Protein AF-A0A6G3WZG8-F1 (afdb_monomer)

Mean predicted aligned error: 3.59 Å

InterPro domains:
  IPR027417 P-loop containing nucleoside triphosphate hydrolase [G3DSA:3.40.50.300] (1-62)
  IPR027417 P-loop containing nucleoside triphosphate hydrolase [SSF52540] (2-53)

Organism: NCBI:txid2706086

Secondary structure (DSSP, 8-state):
-HHHHHH--S------S-HHHHHHH-SEEEEEETTEEEEEEEHHHHHH-HHHHHHTT--PPTT--GGGS-----

Structure (mmCIF, N/CA/C/O backbone):
data_AF-A0A6G3WZG8-F1
#
_entry.id   AF-A0A6G3WZG8-F1
#
loop_
_atom_site.group_PDB
_atom_site.id
_atom_site.type_symbol
_atom_site.label_atom_id
_atom_site.label_alt_id
_atom_site.label_comp_id
_atom_site.label_asym_id
_atom_site.label_entity_id
_atom_site.label_seq_id
_atom_site.pdbx_PDB_ins_code
_atom_site.Cartn_x
_atom_site.Cartn_y
_atom_site.Cartn_z
_atom_site.occupancy
_atom_site.B_iso_or_equiv
_atom_site.auth_seq_id
_atom_site.auth_comp_id
_atom_site.auth_asym_id
_atom_site.auth_atom_id
_atom_site.pdbx_PDB_model_num
ATOM 1 N N . LEU A 1 1 ? 2.436 10.968 14.746 1.00 72.00 1 LEU A N 1
ATOM 2 C CA . LEU A 1 1 ? 1.252 11.275 13.904 1.00 72.00 1 LEU A CA 1
ATOM 3 C C . LEU A 1 1 ? 0.439 10.010 13.632 1.00 72.00 1 LEU A C 1
ATOM 5 O O . LEU A 1 1 ? -0.759 10.030 13.875 1.00 72.00 1 LEU A O 1
ATOM 9 N N . ALA A 1 2 ? 1.096 8.919 13.221 1.00 78.75 2 ALA A N 1
ATOM 10 C CA . ALA A 1 2 ? 0.502 7.594 13.025 1.00 78.75 2 ALA A CA 1
ATOM 11 C C . ALA A 1 2 ? -0.449 7.150 14.152 1.00 78.75 2 ALA A C 1
ATOM 13 O O . ALA A 1 2 ? -1.580 6.770 13.878 1.00 78.75 2 ALA A O 1
ATOM 14 N N . ASP A 1 3 ? -0.043 7.283 15.417 1.00 83.00 3 ASP A N 1
ATOM 15 C CA . ASP A 1 3 ? -0.868 6.837 16.554 1.00 83.00 3 ASP A CA 1
ATOM 16 C C . ASP A 1 3 ? -2.171 7.621 16.710 1.00 83.00 3 ASP A C 1
ATOM 18 O O . ASP A 1 3 ? -3.198 7.051 17.067 1.00 83.00 3 ASP A O 1
ATOM 22 N N . ILE A 1 4 ? -2.154 8.914 16.378 1.00 86.75 4 ILE A N 1
ATOM 23 C CA . ILE A 1 4 ? -3.363 9.740 16.388 1.00 86.75 4 ILE A CA 1
ATOM 24 C C . ILE A 1 4 ? -4.319 9.220 15.317 1.00 86.75 4 ILE A C 1
ATOM 26 O O . ILE A 1 4 ? -5.474 8.947 15.620 1.00 86.75 4 ILE A O 1
ATOM 30 N N . LEU A 1 5 ? -3.823 9.017 14.093 1.00 85.31 5 LEU A N 1
ATOM 31 C CA . LEU A 1 5 ? -4.629 8.507 12.982 1.00 85.31 5 LEU A CA 1
ATOM 32 C C . LEU A 1 5 ? -5.197 7.112 13.270 1.00 85.31 5 LEU A C 1
ATOM 34 O O . LEU A 1 5 ? -6.352 6.865 12.949 1.00 85.31 5 LEU A O 1
ATOM 38 N N . ARG A 1 6 ? -4.429 6.239 13.934 1.00 83.56 6 ARG A N 1
ATOM 39 C CA . ARG A 1 6 ? -4.892 4.914 14.382 1.00 83.56 6 ARG A CA 1
ATOM 40 C C . ARG A 1 6 ? -5.959 4.980 15.478 1.00 83.56 6 ARG A C 1
ATOM 42 O O . ARG A 1 6 ? -6.784 4.081 15.560 1.00 83.56 6 ARG A O 1
ATOM 49 N N . SER A 1 7 ? -5.926 6.003 16.335 1.00 87.75 7 SER A N 1
ATOM 50 C CA . SER A 1 7 ? -6.884 6.153 17.442 1.00 87.75 7 SER A CA 1
ATOM 51 C C . SER A 1 7 ? -8.233 6.747 17.029 1.00 87.75 7 SER A C 1
ATOM 53 O O . SER A 1 7 ? -9.187 6.692 17.803 1.00 87.75 7 SER A O 1
ATOM 55 N N . LEU A 1 8 ? -8.311 7.348 15.840 1.00 88.94 8 LEU A N 1
ATOM 56 C CA . LEU A 1 8 ? -9.543 7.936 15.334 1.00 88.94 8 LEU A CA 1
ATOM 57 C C . LEU A 1 8 ? -10.439 6.838 14.753 1.00 88.94 8 LEU A C 1
ATOM 59 O O . LEU A 1 8 ? -10.066 6.176 13.790 1.00 88.94 8 LEU A O 1
ATOM 63 N N . ASP A 1 9 ? -11.647 6.697 15.293 1.00 88.19 9 ASP A N 1
ATOM 64 C CA . ASP A 1 9 ? -12.687 5.813 14.748 1.00 88.19 9 ASP A CA 1
ATOM 65 C C . ASP A 1 9 ? -13.395 6.478 13.554 1.00 88.19 9 ASP A C 1
ATOM 67 O O . ASP A 1 9 ? -14.560 6.872 13.608 1.00 88.19 9 ASP A O 1
ATOM 71 N N . VAL A 1 10 ? -12.632 6.724 12.487 1.00 92.00 10 VAL A N 1
ATOM 72 C CA . VAL A 1 10 ? -13.101 7.356 11.248 1.00 92.00 10 VAL A CA 1
ATOM 73 C C . VAL A 1 10 ? -12.453 6.695 10.040 1.00 92.00 10 VAL A C 1
ATOM 75 O O . VAL A 1 10 ? -11.354 6.148 10.110 1.00 92.00 10 VAL A O 1
ATOM 78 N N . THR A 1 11 ? -13.099 6.797 8.880 1.00 91.19 11 THR A N 1
ATOM 79 C CA . THR A 1 11 ? -12.465 6.394 7.623 1.00 91.19 11 THR A CA 1
ATOM 80 C C . THR A 1 11 ? -11.382 7.396 7.232 1.00 91.19 11 THR A C 1
ATOM 82 O O . THR A 1 11 ? -11.659 8.579 7.036 1.00 91.19 11 THR A O 1
ATOM 85 N N . VAL A 1 12 ? -10.150 6.914 7.068 1.00 91.06 12 VAL A N 1
ATOM 86 C CA . VAL A 1 12 ? -9.015 7.716 6.602 1.00 91.06 12 VAL A CA 1
ATOM 87 C C . VAL A 1 12 ? -8.769 7.448 5.120 1.00 91.06 12 VA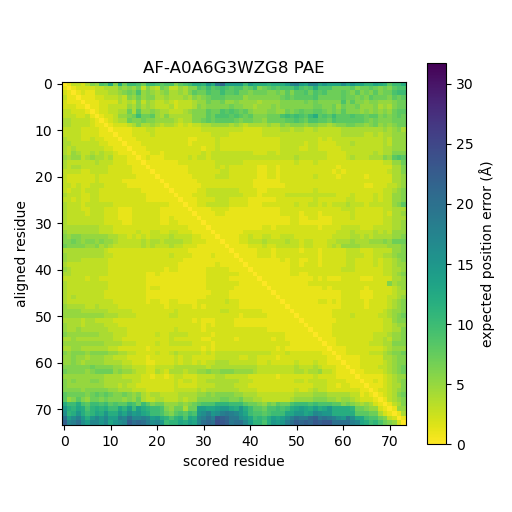L A C 1
ATOM 89 O O . VAL A 1 12 ? -8.497 6.318 4.721 1.00 91.06 12 VAL A O 1
ATOM 92 N N . LEU A 1 13 ? -8.818 8.505 4.308 1.00 94.19 13 LEU A N 1
ATOM 93 C CA . LEU A 1 13 ? -8.295 8.501 2.943 1.00 94.19 13 LEU A CA 1
ATOM 94 C C . LEU A 1 13 ? -6.957 9.245 2.938 1.00 94.19 13 LEU A C 1
ATOM 96 O O . LEU A 1 13 ? -6.925 10.463 3.106 1.00 94.19 13 LEU A O 1
ATOM 100 N N . MET A 1 14 ? -5.858 8.514 2.753 1.00 93.19 14 MET A N 1
ATOM 101 C CA . MET A 1 14 ? -4.513 9.085 2.719 1.00 93.19 14 MET A CA 1
ATOM 102 C C . MET A 1 14 ? -3.976 9.135 1.288 1.00 93.19 14 MET A C 1
ATOM 104 O O . MET A 1 14 ? -3.995 8.136 0.575 1.00 93.19 14 MET A O 1
ATOM 108 N N . VAL A 1 15 ? -3.445 10.294 0.895 1.00 95.50 15 VAL A N 1
ATOM 109 C CA . VAL A 1 15 ? -2.664 10.465 -0.334 1.00 95.50 15 VAL A CA 1
ATOM 110 C C . VAL A 1 15 ? -1.248 10.827 0.078 1.00 95.50 15 VAL A C 1
ATOM 112 O O . VAL A 1 15 ? -1.024 11.861 0.705 1.00 95.50 15 VAL A O 1
ATOM 115 N N . THR A 1 16 ? -0.294 9.958 -0.236 1.00 93.00 16 THR A N 1
ATOM 116 C CA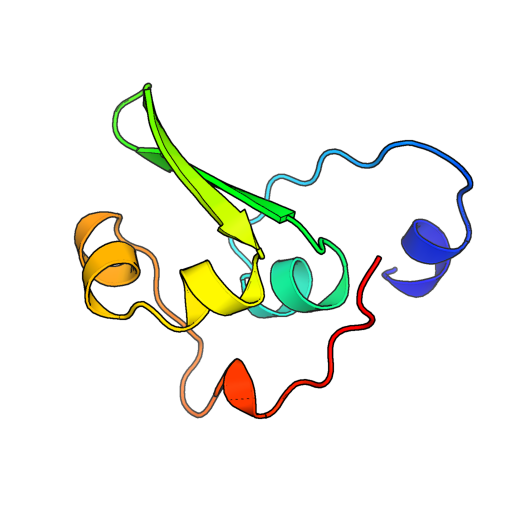 . THR A 1 16 ? 1.104 10.143 0.146 1.00 93.00 16 THR A CA 1
ATOM 117 C C . THR A 1 16 ? 2.037 9.564 -0.909 1.00 93.00 16 THR A C 1
ATOM 119 O O . THR A 1 16 ? 1.668 8.653 -1.647 1.00 93.00 16 THR A O 1
ATOM 122 N N . HIS A 1 17 ? 3.249 10.108 -0.968 1.00 92.31 17 HIS A N 1
ATOM 123 C CA . HIS A 1 17 ? 4.371 9.530 -1.708 1.00 92.31 17 HIS A CA 1
ATOM 124 C C . HIS A 1 17 ? 5.291 8.700 -0.792 1.00 92.31 17 HIS A C 1
ATOM 126 O O . HIS A 1 17 ? 6.189 8.018 -1.275 1.00 92.31 17 HIS A O 1
ATOM 132 N N . ASP A 1 18 ? 5.070 8.754 0.525 1.00 94.44 18 ASP A N 1
ATOM 133 C CA . ASP A 1 18 ? 5.780 7.956 1.522 1.00 94.44 18 ASP A CA 1
ATOM 134 C C . ASP A 1 18 ? 5.131 6.567 1.623 1.00 94.44 18 ASP A C 1
ATOM 136 O O . ASP A 1 18 ? 4.128 6.364 2.315 1.00 94.44 18 ASP A O 1
ATOM 140 N N . LEU A 1 19 ? 5.680 5.618 0.864 1.00 95.44 19 LEU A N 1
ATOM 141 C CA . LEU A 1 19 ? 5.165 4.251 0.772 1.00 95.44 19 LEU A CA 1
ATOM 142 C C . LEU A 1 19 ? 5.332 3.443 2.072 1.00 95.44 19 LEU A C 1
ATOM 144 O O . LEU A 1 19 ? 4.380 2.751 2.432 1.00 95.44 19 LEU A O 1
ATOM 148 N N . PRO A 1 20 ? 6.456 3.526 2.817 1.00 94.38 20 PRO A N 1
ATOM 149 C CA . PRO A 1 20 ? 6.537 2.946 4.158 1.00 94.38 20 PRO A CA 1
ATOM 150 C C . PRO A 1 20 ? 5.443 3.447 5.104 1.00 94.38 20 PRO A C 1
ATOM 152 O O . PRO A 1 20 ? 4.835 2.646 5.811 1.00 94.38 20 PRO A O 1
ATOM 155 N N . TYR A 1 21 ? 5.143 4.747 5.085 1.00 92.50 21 TYR A N 1
ATOM 156 C CA . TYR A 1 21 ? 4.074 5.300 5.916 1.00 92.50 21 TYR A CA 1
ATOM 157 C C . TYR A 1 21 ? 2.683 4.823 5.469 1.00 92.50 21 TYR A C 1
ATOM 159 O O . TYR A 1 21 ? 1.829 4.515 6.302 1.00 92.50 21 TYR A O 1
ATOM 167 N N . ALA A 1 22 ? 2.458 4.691 4.156 1.00 94.12 22 ALA A N 1
ATOM 168 C CA . ALA A 1 22 ? 1.255 4.052 3.621 1.00 94.12 22 ALA A CA 1
ATOM 169 C C . ALA A 1 22 ? 1.128 2.595 4.081 1.00 94.12 22 ALA A C 1
ATOM 171 O O . ALA A 1 22 ? 0.043 2.184 4.482 1.00 94.12 22 ALA A O 1
ATOM 172 N N . LEU A 1 23 ? 2.225 1.835 4.081 1.00 94.44 23 LEU A N 1
ATOM 173 C CA . LEU A 1 23 ? 2.247 0.453 4.559 1.00 94.44 23 LEU A CA 1
ATOM 174 C C . LEU A 1 23 ? 1.936 0.349 6.056 1.00 94.44 23 LEU A C 1
ATOM 176 O O . LEU A 1 23 ? 1.263 -0.589 6.472 1.00 94.44 23 LEU A O 1
ATOM 180 N N . GLU A 1 24 ? 2.411 1.304 6.857 1.00 91.38 24 GLU A N 1
ATOM 181 C CA . GLU A 1 24 ? 2.174 1.328 8.301 1.00 91.38 24 GLU A CA 1
ATOM 182 C C . GLU A 1 24 ? 0.696 1.574 8.655 1.00 91.38 24 GLU A C 1
ATOM 184 O O . GLU A 1 24 ? 0.194 1.020 9.637 1.00 91.38 24 GLU A O 1
ATOM 189 N N . LEU A 1 25 ? 0.005 2.426 7.891 1.00 90.31 25 LEU A N 1
ATOM 190 C CA . LEU A 1 25 ? -1.312 2.949 8.273 1.00 90.31 25 LEU A CA 1
ATOM 191 C C . LEU A 1 25 ? -2.480 2.457 7.426 1.00 90.31 25 LEU A C 1
ATOM 193 O O . LEU A 1 25 ? -3.611 2.436 7.911 1.00 90.31 25 LEU A O 1
ATOM 197 N N . CYS A 1 26 ? -2.245 2.106 6.167 1.00 93.00 26 CYS A N 1
ATOM 198 C CA . CYS A 1 26 ? -3.303 1.769 5.228 1.00 93.00 26 CYS A CA 1
ATOM 199 C C . CYS A 1 26 ? -3.227 0.278 4.882 1.00 93.00 26 CYS A C 1
ATOM 201 O O . CYS A 1 26 ? -2.292 -0.132 4.197 1.00 93.00 26 CYS A O 1
ATOM 203 N N . PRO A 1 27 ? -4.211 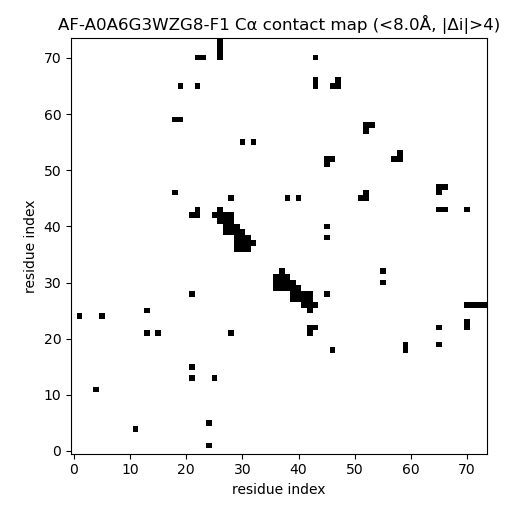-0.551 5.281 1.00 92.81 27 PRO A N 1
ATOM 204 C CA . PRO A 1 27 ? -4.227 -1.969 4.912 1.00 92.81 27 PRO A CA 1
ATOM 205 C C . PRO A 1 27 ? -4.492 -2.184 3.412 1.00 92.81 27 PRO A C 1
ATOM 207 O O . PRO A 1 27 ? -4.069 -3.193 2.851 1.00 92.81 27 PRO A O 1
ATOM 210 N N . ARG A 1 28 ? -5.153 -1.219 2.761 1.00 95.69 28 ARG A N 1
ATOM 211 C CA . ARG A 1 28 ? -5.472 -1.182 1.329 1.00 95.69 28 ARG A CA 1
ATOM 212 C C . ARG A 1 28 ? -4.909 0.091 0.706 1.00 95.69 28 ARG A C 1
ATOM 214 O O . ARG A 1 28 ? -5.032 1.162 1.303 1.00 95.69 28 ARG A O 1
ATOM 221 N N . ALA A 1 29 ? -4.382 -0.016 -0.508 1.00 97.19 29 ALA A N 1
ATOM 222 C CA . ALA A 1 29 ? -3.937 1.123 -1.296 1.00 97.19 29 ALA A CA 1
ATOM 223 C C . ALA A 1 29 ? -4.453 1.035 -2.734 1.00 97.19 29 ALA A C 1
ATOM 225 O O . ALA A 1 29 ? -4.777 -0.032 -3.248 1.00 97.19 29 ALA A O 1
ATOM 226 N N . VAL A 1 30 ? -4.524 2.198 -3.375 1.00 97.94 30 VAL A N 1
ATOM 227 C CA . VAL A 1 30 ? -4.924 2.345 -4.772 1.00 97.94 30 VAL A CA 1
ATOM 228 C C . VAL A 1 30 ? -3.809 3.083 -5.499 1.00 97.94 30 VAL A C 1
ATOM 230 O O . VAL A 1 30 ? -3.391 4.156 -5.063 1.00 97.94 30 VAL A O 1
ATOM 233 N N . ILE A 1 31 ? -3.333 2.527 -6.612 1.00 97.31 31 ILE A N 1
ATOM 234 C CA . ILE A 1 31 ? -2.364 3.195 -7.483 1.00 97.31 31 ILE A CA 1
ATOM 235 C C . ILE A 1 31 ? -3.137 3.990 -8.530 1.00 97.31 31 ILE A C 1
ATOM 237 O O . ILE A 1 31 ? -3.824 3.419 -9.378 1.00 97.31 31 ILE A O 1
ATOM 241 N N . LEU A 1 32 ? -2.992 5.313 -8.490 1.00 96.25 32 LEU A N 1
ATOM 242 C CA . LEU A 1 32 ? -3.474 6.211 -9.535 1.00 96.25 32 LEU A CA 1
ATOM 243 C C . LEU A 1 32 ? -2.343 6.511 -10.517 1.00 96.25 32 LEU A C 1
ATOM 245 O O . LEU A 1 32 ? -1.268 6.962 -10.125 1.00 96.25 32 LEU A O 1
ATOM 249 N N . SER A 1 33 ? -2.586 6.280 -11.803 1.00 96.38 33 SER A N 1
ATOM 250 C CA . SER A 1 33 ? -1.609 6.526 -12.864 1.00 96.38 33 SER A CA 1
ATOM 251 C C . SE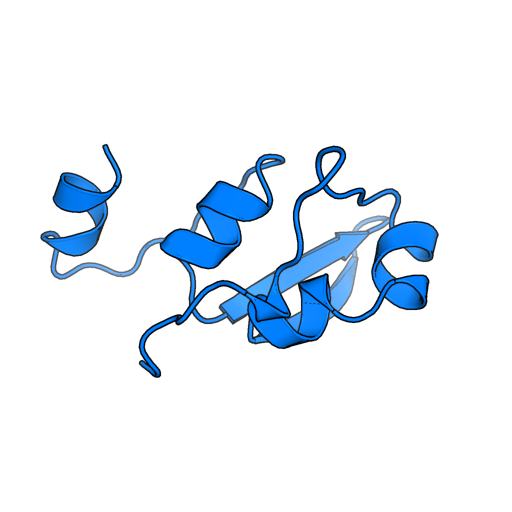R A 1 33 ? -2.331 7.026 -14.107 1.00 96.38 33 SER A C 1
ATOM 253 O O . SER A 1 33 ? -3.340 6.448 -14.491 1.00 96.38 33 SER A O 1
ATOM 255 N N . GLU A 1 34 ? -1.855 8.120 -14.709 1.00 95.44 34 GLU A N 1
ATOM 256 C CA . GLU A 1 34 ? -2.439 8.698 -15.936 1.00 95.44 34 GLU A CA 1
ATOM 257 C C . GLU A 1 34 ? -3.968 8.932 -15.851 1.00 95.44 34 GLU A C 1
ATOM 259 O O . GLU A 1 34 ? -4.708 8.733 -16.810 1.00 95.44 34 GLU A O 1
ATOM 264 N N . GLY A 1 35 ? -4.460 9.340 -14.675 1.00 96.19 35 GLY A N 1
ATOM 265 C CA . GLY A 1 35 ? -5.880 9.637 -14.446 1.00 96.19 35 GLY A CA 1
ATOM 266 C C . GLY A 1 35 ? -6.789 8.419 -14.243 1.00 96.19 35 GLY A C 1
ATOM 267 O O . GLY A 1 35 ? -7.999 8.599 -14.122 1.00 96.19 35 GLY A O 1
ATOM 268 N N . VAL A 1 36 ? -6.242 7.201 -14.167 1.00 97.12 36 VAL A N 1
ATOM 269 C CA . VAL A 1 36 ? -7.006 5.967 -13.922 1.00 97.12 36 VAL A CA 1
ATOM 270 C C . VAL A 1 36 ? -6.514 5.218 -12.684 1.00 97.12 36 VAL A C 1
ATOM 272 O O . VAL A 1 36 ? -5.379 5.394 -12.237 1.00 97.12 36 VAL A O 1
ATOM 275 N N . ILE A 1 37 ? -7.375 4.355 -12.139 1.00 97.62 37 ILE A N 1
ATOM 276 C CA . ILE A 1 37 ? -6.982 3.365 -11.133 1.00 97.62 37 ILE A CA 1
ATOM 277 C C . ILE A 1 37 ? -6.242 2.240 -11.857 1.00 97.62 37 ILE A C 1
ATOM 279 O O . ILE A 1 37 ? -6.845 1.480 -12.611 1.00 97.62 37 ILE A O 1
ATOM 283 N N . ALA A 1 38 ? -4.933 2.163 -11.644 1.00 97.62 38 ALA A N 1
ATOM 28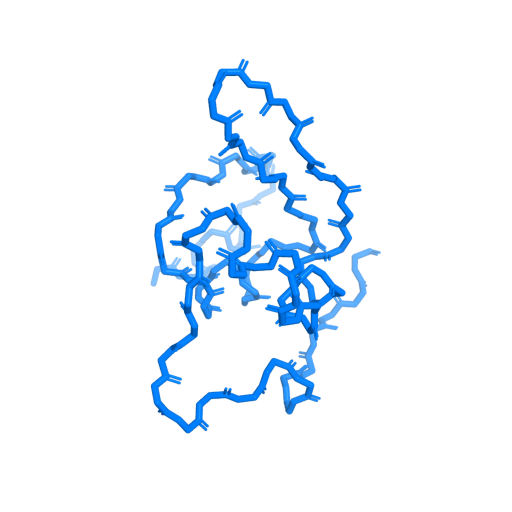4 C CA . ALA A 1 38 ? -4.075 1.147 -12.240 1.00 97.62 38 ALA A CA 1
ATOM 285 C C . ALA A 1 38 ? -4.035 -0.146 -11.410 1.00 97.62 38 ALA A C 1
ATOM 287 O O . ALA A 1 38 ? -3.883 -1.226 -11.974 1.00 97.62 38 ALA A O 1
ATOM 288 N N . ALA A 1 39 ? -4.180 -0.037 -10.086 1.00 98.06 39 ALA A N 1
ATOM 289 C CA . ALA A 1 39 ? -4.257 -1.173 -9.172 1.00 98.06 39 ALA A CA 1
ATOM 290 C C . ALA A 1 39 ? -5.005 -0.803 -7.885 1.00 98.06 39 ALA A C 1
ATOM 292 O O . ALA A 1 39 ? -5.009 0.362 -7.478 1.00 98.06 39 ALA A O 1
ATOM 293 N N . ASP A 1 40 ? -5.606 -1.803 -7.249 1.00 97.81 40 ASP A N 1
ATOM 294 C CA . ASP A 1 40 ? -6.378 -1.696 -6.013 1.00 97.81 40 ASP A CA 1
ATOM 295 C C . ASP A 1 40 ? -6.270 -3.025 -5.256 1.00 97.81 40 ASP A C 1
ATOM 297 O O . ASP A 1 40 ? -6.843 -4.024 -5.688 1.00 97.81 40 ASP A O 1
ATOM 301 N N . ASP A 1 41 ? -5.472 -3.053 -4.187 1.00 97.25 41 ASP A N 1
ATOM 302 C CA . ASP A 1 41 ? -5.195 -4.269 -3.414 1.00 97.25 41 ASP A CA 1
ATOM 303 C C . ASP A 1 41 ? -4.645 -3.922 -2.013 1.00 97.25 41 ASP A C 1
ATOM 305 O O . ASP A 1 41 ? -4.570 -2.751 -1.612 1.00 97.25 41 ASP A O 1
ATOM 309 N N . ARG A 1 42 ? -4.235 -4.935 -1.245 1.00 96.06 42 ARG A N 1
ATOM 310 C CA . ARG A 1 42 ? -3.493 -4.754 0.003 1.00 96.06 42 ARG A CA 1
ATOM 311 C C . ARG A 1 42 ? -2.213 -3.974 -0.259 1.00 96.06 42 ARG A C 1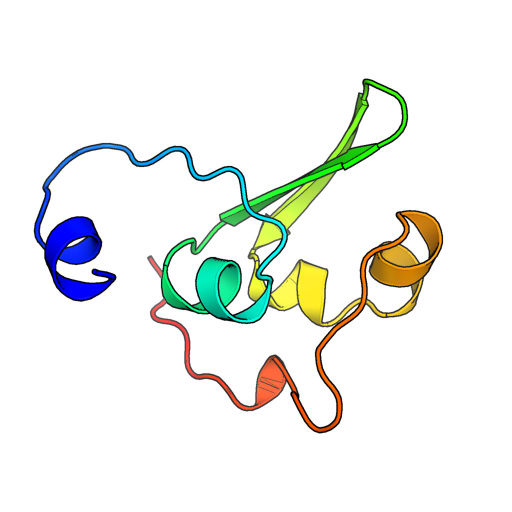
ATOM 313 O O . ARG A 1 42 ? -1.446 -4.291 -1.167 1.00 96.06 42 ARG A O 1
ATOM 320 N N . THR A 1 43 ? -1.927 -2.997 0.598 1.00 96.12 43 THR A N 1
ATOM 321 C CA . THR A 1 43 ? -0.738 -2.145 0.437 1.00 96.12 43 THR A CA 1
ATOM 322 C C . THR A 1 43 ? 0.544 -2.972 0.401 1.00 96.12 43 THR A C 1
ATOM 324 O O . THR A 1 43 ? 1.416 -2.716 -0.421 1.00 96.12 43 THR A O 1
ATOM 327 N N . GLN A 1 44 ? 0.647 -4.004 1.242 1.00 96.12 44 GLN A N 1
ATOM 328 C CA . GLN A 1 44 ? 1.819 -4.877 1.260 1.00 96.12 44 GLN A CA 1
ATOM 329 C C . GLN A 1 44 ? 2.016 -5.620 -0.065 1.00 96.12 44 GLN A C 1
ATOM 331 O O . GLN A 1 44 ? 3.139 -5.657 -0.565 1.00 96.12 44 GLN A O 1
ATOM 336 N N . ASP A 1 45 ? 0.945 -6.154 -0.651 1.00 96.50 45 ASP A N 1
ATOM 337 C CA . ASP A 1 45 ? 1.009 -6.921 -1.896 1.00 96.50 45 ASP A CA 1
ATOM 338 C C . ASP A 1 45 ? 1.420 -6.015 -3.066 1.00 96.50 45 ASP A C 1
ATOM 340 O O . ASP A 1 45 ? 2.336 -6.352 -3.820 1.00 96.50 45 ASP A O 1
ATOM 344 N N . LEU A 1 46 ? 0.852 -4.804 -3.137 1.00 96.88 46 LEU A N 1
ATOM 345 C CA . LEU A 1 46 ? 1.231 -3.794 -4.131 1.00 96.88 46 LEU A CA 1
ATOM 346 C C . LEU A 1 46 ? 2.702 -3.377 -4.014 1.00 96.88 46 LEU A C 1
ATOM 348 O O . LEU A 1 46 ? 3.390 -3.265 -5.027 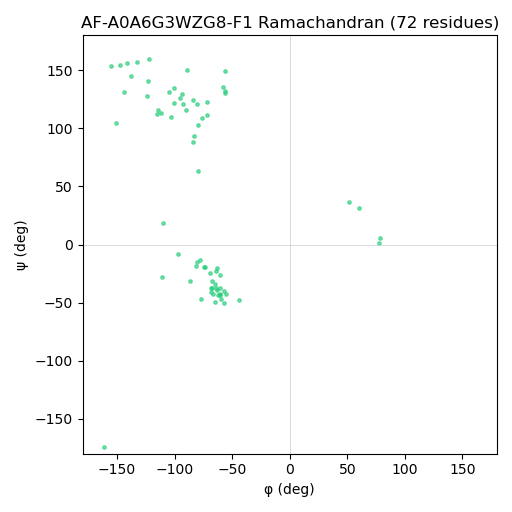1.00 96.88 46 LEU A O 1
ATOM 352 N N . LEU A 1 47 ? 3.203 -3.161 -2.792 1.00 96.56 47 LEU A N 1
ATOM 353 C CA . LEU A 1 47 ? 4.599 -2.768 -2.568 1.00 96.56 47 LEU A CA 1
ATOM 354 C C . LEU A 1 47 ? 5.594 -3.917 -2.792 1.00 96.56 47 LEU A C 1
ATOM 356 O O . LEU A 1 47 ? 6.782 -3.670 -2.999 1.00 96.56 47 LEU A O 1
ATOM 360 N N . CYS A 1 48 ? 5.136 -5.170 -2.762 1.00 96.44 48 CYS A N 1
ATOM 361 C CA . CYS A 1 48 ? 5.959 -6.329 -3.104 1.00 96.44 48 CYS A CA 1
ATOM 362 C C . CYS A 1 48 ? 6.068 -6.558 -4.623 1.00 96.44 48 CYS A C 1
ATOM 364 O O . CYS A 1 48 ? 7.005 -7.231 -5.066 1.00 96.44 48 CYS A O 1
ATOM 366 N N . ASP A 1 49 ? 5.166 -5.995 -5.435 1.00 97.25 49 ASP A N 1
ATOM 367 C CA . ASP A 1 49 ? 5.227 -6.092 -6.896 1.00 97.25 49 ASP A CA 1
ATOM 368 C C . ASP A 1 49 ? 6.148 -5.020 -7.499 1.00 97.25 49 ASP A C 1
ATOM 370 O O . ASP A 1 49 ? 5.742 -3.940 -7.936 1.00 97.25 49 ASP A O 1
ATOM 374 N N . ALA A 1 50 ? 7.434 -5.359 -7.593 1.00 95.56 50 ALA A N 1
ATOM 375 C CA . ALA A 1 50 ? 8.446 -4.473 -8.162 1.00 95.56 50 ALA A CA 1
ATOM 376 C C . ALA A 1 50 ? 8.184 -4.085 -9.631 1.00 95.56 50 ALA A C 1
ATOM 378 O O . ALA A 1 50 ? 8.672 -3.045 -10.081 1.00 95.56 50 ALA A O 1
ATOM 379 N N . LYS A 1 51 ? 7.466 -4.908 -10.410 1.00 96.56 51 LYS A N 1
ATOM 380 C CA . LYS A 1 51 ? 7.176 -4.600 -11.817 1.00 96.56 51 LYS A CA 1
ATOM 381 C C . LYS A 1 51 ? 6.065 -3.558 -11.903 1.00 96.56 51 LYS A C 1
ATOM 383 O O . LYS A 1 51 ? 6.242 -2.575 -12.623 1.00 96.56 51 LYS A O 1
ATOM 388 N N . LEU A 1 52 ? 4.983 -3.757 -11.150 1.00 97.44 52 LEU A N 1
ATOM 389 C CA . LEU A 1 52 ? 3.871 -2.815 -11.028 1.00 97.44 52 LEU A CA 1
ATOM 390 C C . LEU A 1 52 ? 4.342 -1.463 -10.482 1.00 97.44 52 LEU A C 1
ATOM 392 O O . LEU A 1 52 ? 4.034 -0.414 -11.045 1.00 97.44 52 LEU A O 1
ATOM 396 N N . MET A 1 53 ? 5.149 -1.473 -9.420 1.00 96.44 53 MET A N 1
ATOM 397 C CA . MET A 1 53 ? 5.704 -0.245 -8.851 1.00 96.44 53 MET A CA 1
ATOM 398 C C . MET A 1 53 ? 6.497 0.556 -9.891 1.00 96.44 53 MET A C 1
ATOM 400 O O . MET A 1 53 ? 6.223 1.737 -10.119 1.00 96.44 53 MET A O 1
ATOM 404 N N . ARG A 1 54 ? 7.426 -0.104 -10.597 1.00 96.44 54 ARG A N 1
ATOM 405 C CA . ARG A 1 54 ? 8.250 0.541 -11.630 1.00 96.44 54 ARG A CA 1
ATOM 406 C C . ARG A 1 54 ? 7.425 1.070 -12.799 1.00 96.44 54 ARG A C 1
ATOM 408 O O . ARG A 1 54 ? 7.715 2.165 -13.275 1.00 96.44 54 ARG A O 1
ATOM 415 N N . SER A 1 55 ? 6.393 0.351 -13.255 1.00 97.44 55 SER A N 1
ATOM 416 C CA . SER A 1 55 ? 5.534 0.839 -14.346 1.00 97.44 55 SER A CA 1
ATOM 417 C C . SER A 1 55 ? 4.756 2.101 -13.976 1.00 97.44 55 SER A C 1
ATOM 419 O O . SER A 1 55 ? 4.386 2.862 -14.867 1.00 97.44 55 SER A O 1
ATOM 421 N N . HIS A 1 56 ? 4.554 2.356 -12.680 1.00 96.94 56 HIS A N 1
ATOM 422 C CA . HIS A 1 56 ? 3.824 3.520 -12.177 1.00 96.94 56 HIS A CA 1
ATOM 423 C C . HIS A 1 56 ? 4.706 4.551 -11.461 1.00 96.94 56 HIS A C 1
ATOM 425 O O . HIS A 1 56 ? 4.175 5.426 -10.781 1.00 96.94 56 HIS A O 1
ATOM 431 N N . ARG A 1 57 ? 6.034 4.512 -11.673 1.00 95.06 57 ARG A N 1
ATOM 432 C CA . ARG A 1 57 ? 7.009 5.473 -11.110 1.00 95.06 57 ARG A CA 1
ATOM 433 C C . ARG A 1 57 ? 7.013 5.501 -9.572 1.00 95.06 57 ARG A C 1
ATOM 435 O O . ARG A 1 57 ? 7.256 6.544 -8.971 1.00 95.06 57 ARG A O 1
ATOM 442 N N . LEU A 1 58 ? 6.728 4.360 -8.948 1.00 96.25 58 LEU A N 1
ATOM 443 C CA . LEU A 1 58 ? 6.811 4.165 -7.505 1.00 96.25 58 LEU A CA 1
ATOM 444 C C . LEU A 1 58 ? 8.107 3.430 -7.169 1.00 96.25 58 LEU A C 1
ATOM 446 O O . LEU A 1 58 ? 8.446 2.428 -7.798 1.00 96.25 58 LEU A O 1
ATOM 450 N N . GLU A 1 59 ? 8.814 3.908 -6.152 1.00 94.75 59 GLU A N 1
ATOM 451 C CA . GLU A 1 59 ? 10.073 3.327 -5.696 1.00 94.75 59 GLU A CA 1
ATOM 452 C C . GLU A 1 59 ? 10.110 3.294 -4.170 1.00 94.75 59 GLU A C 1
ATOM 454 O O . GLU A 1 59 ? 9.578 4.178 -3.498 1.00 94.75 59 GLU A O 1
ATOM 459 N N . LEU A 1 60 ? 10.727 2.249 -3.621 1.00 94.88 60 LEU A N 1
ATOM 460 C CA . LEU A 1 60 ? 10.932 2.115 -2.184 1.00 94.88 60 LEU A CA 1
ATOM 461 C C . LEU A 1 60 ? 12.258 2.763 -1.771 1.00 94.88 60 LEU A C 1
ATOM 463 O O . LEU A 1 60 ? 13.217 2.739 -2.549 1.00 94.88 60 LEU A O 1
ATOM 467 N N . PRO A 1 61 ? 12.358 3.277 -0.533 1.00 94.00 61 PRO A N 1
ATOM 468 C CA . PRO A 1 61 ? 13.630 3.727 0.014 1.00 94.00 61 PRO A CA 1
ATOM 469 C C . PRO A 1 61 ? 14.689 2.619 -0.004 1.00 94.00 61 PRO A C 1
ATOM 471 O O . PRO A 1 61 ? 14.385 1.434 0.147 1.00 94.00 61 PRO A O 1
ATOM 474 N N . PHE A 1 62 ? 15.958 3.007 -0.147 1.00 93.12 62 PHE A N 1
ATOM 475 C CA . PHE A 1 62 ? 17.066 2.055 -0.149 1.00 93.12 62 PHE A CA 1
ATOM 476 C C . PHE A 1 62 ? 17.078 1.203 1.130 1.00 93.12 62 PHE A C 1
ATOM 478 O O . PHE A 1 62 ? 17.017 1.730 2.239 1.00 93.12 62 PHE A O 1
ATOM 485 N N . GLY A 1 63 ? 17.179 -0.119 0.967 1.00 92.19 63 GLY A N 1
ATOM 486 C CA . GLY A 1 63 ? 17.214 -1.072 2.080 1.00 92.19 63 GLY A CA 1
ATOM 487 C C . GLY A 1 63 ? 15.857 -1.372 2.728 1.00 92.19 63 GLY A C 1
ATOM 488 O O . GLY A 1 63 ? 15.813 -2.163 3.666 1.00 92.19 63 GLY A O 1
ATOM 489 N N . PHE A 1 64 ? 14.758 -0.788 2.243 1.00 94.69 64 PHE A N 1
ATOM 490 C CA . PHE A 1 64 ? 13.418 -1.090 2.738 1.00 94.69 64 PHE A CA 1
ATOM 491 C C . PHE A 1 64 ? 12.843 -2.338 2.054 1.00 94.69 64 PHE A C 1
ATOM 493 O O . PHE A 1 64 ? 12.726 -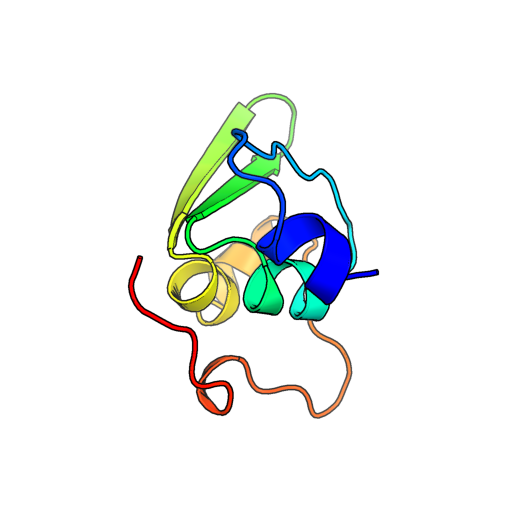2.379 0.829 1.00 94.69 64 PHE A O 1
ATOM 500 N N . ASP A 1 65 ? 12.446 -3.340 2.845 1.00 94.75 65 ASP A N 1
ATOM 501 C CA . ASP A 1 65 ? 11.725 -4.520 2.358 1.00 94.75 65 ASP A CA 1
ATOM 502 C C . ASP A 1 65 ? 10.311 -4.564 2.966 1.00 94.75 65 ASP A C 1
ATOM 504 O O . ASP A 1 65 ? 10.178 -4.809 4.170 1.00 94.75 65 ASP A O 1
ATOM 508 N N . PRO A 1 66 ? 9.242 -4.382 2.172 1.00 93.50 66 PRO A N 1
ATOM 509 C CA . PRO A 1 66 ? 7.868 -4.382 2.670 1.00 93.50 66 PRO A CA 1
ATOM 510 C C . PRO A 1 66 ? 7.449 -5.730 3.269 1.00 93.50 66 PRO A C 1
ATOM 512 O O . PRO A 1 66 ? 6.530 -5.772 4.084 1.00 93.50 66 PRO A O 1
ATOM 515 N N . ARG A 1 67 ? 8.132 -6.832 2.934 1.00 92.56 67 ARG A N 1
ATOM 516 C CA . ARG A 1 67 ? 7.874 -8.165 3.509 1.00 92.56 67 ARG A CA 1
ATOM 517 C C . ARG A 1 67 ? 8.397 -8.305 4.934 1.00 92.56 67 ARG A C 1
ATOM 519 O O . ARG A 1 67 ? 7.974 -9.206 5.649 1.00 92.56 67 ARG A O 1
ATOM 526 N N . SER A 1 68 ? 9.322 -7.436 5.345 1.00 91.06 68 SER A N 1
ATOM 527 C CA . SER A 1 68 ? 9.857 -7.429 6.712 1.00 91.06 68 SER A CA 1
ATOM 528 C C . SER A 1 68 ? 8.910 -6.774 7.723 1.00 91.06 68 SER A C 1
ATOM 530 O O . SER A 1 68 ? 9.099 -6.925 8.928 1.00 91.06 68 SER A O 1
ATOM 532 N N . VAL A 1 69 ? 7.882 -6.064 7.245 1.00 87.50 69 VAL A N 1
ATOM 533 C CA . VAL A 1 69 ? 6.921 -5.347 8.085 1.00 87.50 69 VAL A CA 1
ATOM 534 C C . VAL A 1 69 ? 5.723 -6.248 8.379 1.00 87.50 69 VAL A C 1
ATOM 536 O O . VAL A 1 69 ? 5.019 -6.688 7.470 1.00 87.50 69 VAL A O 1
ATOM 539 N N . SER A 1 70 ? 5.457 -6.504 9.661 1.00 81.50 70 SER A N 1
ATOM 540 C CA . SER A 1 70 ? 4.218 -7.152 10.090 1.00 81.50 70 SER A CA 1
ATOM 541 C C . SER A 1 70 ? 3.096 -6.118 10.126 1.00 81.50 70 SER A C 1
ATOM 543 O O . SER A 1 70 ? 3.026 -5.308 11.053 1.00 81.50 70 SER A O 1
ATOM 545 N N . VAL A 1 71 ? 2.224 -6.140 9.123 1.00 75.00 71 VAL A N 1
ATOM 546 C CA . VAL A 1 71 ? 1.044 -5.272 9.084 1.00 75.00 71 VAL A CA 1
ATOM 547 C C . VAL A 1 71 ? -0.138 -6.034 9.693 1.00 75.00 71 VAL A C 1
ATOM 549 O O . VAL A 1 71 ? -0.372 -7.1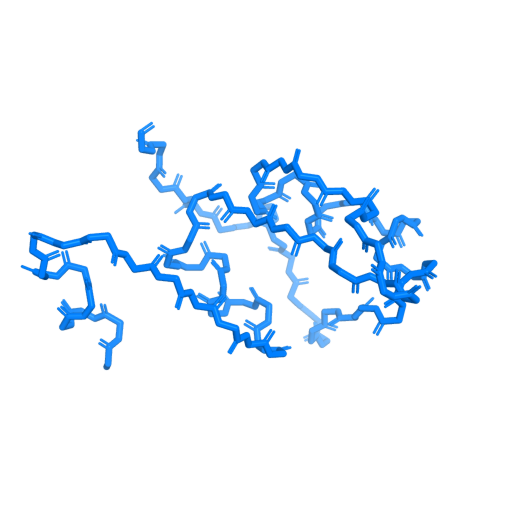82 9.298 1.00 75.00 71 VAL A O 1
ATOM 552 N N . PRO A 1 72 ? -0.886 -5.456 10.649 1.00 64.31 72 PRO A N 1
ATOM 553 C CA . PRO A 1 72 ? -2.117 -6.064 11.138 1.00 64.31 72 PRO A CA 1
ATOM 554 C C . PRO A 1 72 ? -3.070 -6.319 9.967 1.00 64.31 72 PRO A C 1
ATOM 556 O O . PRO A 1 72 ? -3.282 -5.436 9.135 1.00 64.31 72 PRO A O 1
ATOM 559 N N . SER A 1 73 ? -3.642 -7.521 9.887 1.00 59.03 73 SER A N 1
ATOM 560 C CA . SER A 1 73 ? -4.769 -7.740 8.982 1.00 59.03 73 SER A CA 1
ATOM 561 C C . SER A 1 73 ? -5.967 -7.021 9.592 1.00 59.03 73 SER A C 1
ATOM 563 O O . SER A 1 73 ? -6.401 -7.396 10.681 1.00 59.03 73 SER A O 1
ATOM 565 N N . ALA A 1 74 ? -6.419 -5.953 8.933 1.00 58.28 74 ALA A N 1
ATOM 566 C CA . ALA A 1 74 ? -7.712 -5.340 9.217 1.00 58.28 74 ALA A CA 1
ATOM 567 C C . ALA A 1 74 ? -8.853 -6.322 8.911 1.00 58.28 74 ALA A C 1
ATOM 569 O O . ALA A 1 74 ? -8.647 -7.202 8.037 1.00 58.28 74 ALA A O 1
#

Foldseek 3Di:
DLVVLVPDPDDDDDDDLQLVSCLARPQWDFQDAPNDGPDIGGSLVCLQPPPNCVVRVRDHPPPDDSVVDDHDDD

Sequence (74 aa):
LADILRSLDVTVLMVTHDLPYALELCPRAVILSEGVIAADDRTQDLLCDAKLMRSHRLELPFGFDPRSVSVPSA

Radius of gyration: 12.44 Å; Cα contacts (8 Å, |Δi|>4): 63; chains: 1; bounding box: 30×19×33 Å

Nearest PDB structures (foldseek):
  7nnu-assembly1_B  TM=9.105E-01  e=1.521E-01  Lactobacillus delbrueckii subsp. bulgaricus ATCC 11842 = JCM 1002
  8bms-assembly1_B  TM=9.228E-01  e=1.746E-01  Lactobacillus delbrueckii subsp. bulgaricus ATCC 11842 = JCM 1002
  8bmq-assembly1_B  TM=8.538E-01  e=3.254E-01  Lactobacillus delbrueckii subsp. bulgaricus ATCC 11842 = JCM 1002
  5x41-assembly1_B  TM=7.235E-01  e=4.598E-01  Rhodobacter capsulatus
  1ji0-assembly1_A  TM=7.225E-01  e=5.658E-01  Thermotoga maritima

Solvent-accessible surface area (backbone atoms only — not comparable to full-atom values): 4978 Å² total; per-residue (Å²): 110,69,68,60,63,69,69,48,97,63,91,83,86,84,87,78,88,54,59,69,60,43,46,75,73,31,66,59,43,69,44,77,47,97,92,38,80,75,46,75,45,44,25,56,63,55,67,64,34,64,65,63,27,55,79,66,80,45,81,75,63,90,94,65,58,62,84,77,57,88,66,77,85,125

pLDDT: mean 91.74, std 8.26, range [58.28, 98.06]